Protein AF-A0A5E4IX77-F1 (afdb_monomer)

Mean predicted aligned error: 6.22 Å

Nearest PDB structures (foldseek):
  3p1y-assembly2_D  TM=4.763E-01  e=5.477E-01  Archaeoglobus fulgidus
  8hmz-assembly1_A  TM=4.285E-01  e=5.619E+00  Homo sapiens
  8ic1-assembly1_A  TM=5.014E-01  e=5.257E+00  Microbacterium arabinogalactanolyticum
  8hmy-assembly1_A  TM=4.147E-01  e=5.257E+00  Homo sapiens

Sequence (98 aa):
MHPPLLKPLPVIFVAVRDLSLIVSGRTRHRCKALGFEGMRFKWDRDRQQWRGPLTLRNLAILDRWPEVELSAEAREHMEKFREAAAKRKQYLQQKARA

Structure (mmCIF, N/CA/C/O backbone):
data_AF-A0A5E4IX77-F1
#
_entry.id   AF-A0A5E4IX77-F1
#
loop_
_atom_site.group_PDB
_atom_site.id
_atom_site.type_symbol
_atom_site.label_atom_id
_atom_site.label_alt_id
_atom_site.label_comp_id
_atom_site.label_asym_id
_atom_site.label_entity_id
_atom_site.la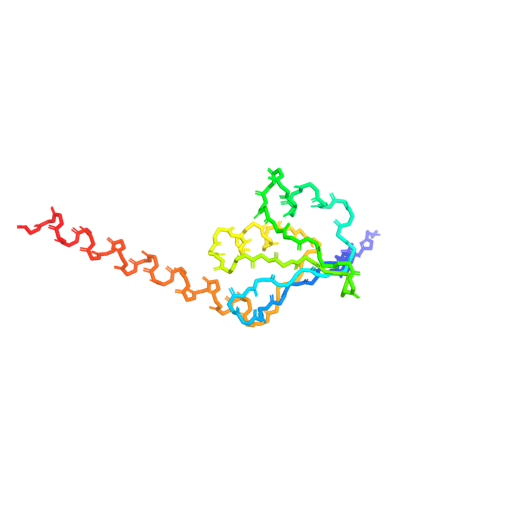bel_seq_id
_atom_site.pdbx_PDB_ins_code
_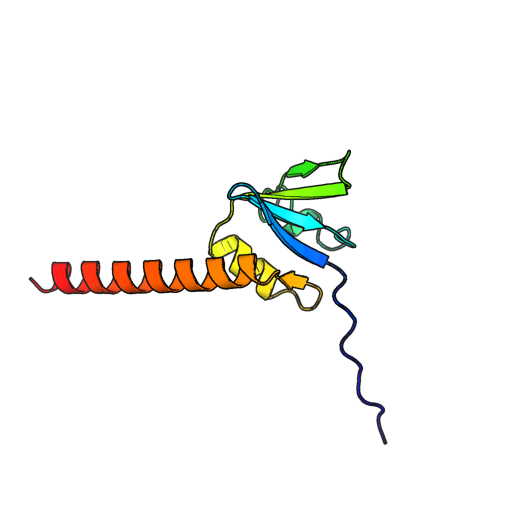atom_site.Cartn_x
_atom_site.Cartn_y
_atom_site.Cartn_z
_atom_site.occupancy
_atom_site.B_iso_or_equiv
_atom_site.auth_seq_id
_atom_site.auth_comp_id
_atom_site.auth_asym_id
_atom_site.auth_atom_id
_atom_site.pdbx_PDB_model_num
ATOM 1 N N . MET A 1 1 ? 22.131 -32.571 0.585 1.00 50.56 1 MET A N 1
ATOM 2 C CA . MET A 1 1 ? 21.932 -31.229 1.171 1.00 50.56 1 MET A CA 1
ATOM 3 C C . MET A 1 1 ? 21.282 -30.347 0.118 1.00 50.56 1 MET A C 1
ATOM 5 O O . MET A 1 1 ? 21.866 -30.185 -0.945 1.00 50.56 1 MET A O 1
ATOM 9 N N . HIS A 1 2 ? 20.058 -29.867 0.339 1.00 54.53 2 HIS A N 1
ATOM 10 C CA . HIS A 1 2 ? 19.457 -28.862 -0.543 1.00 54.53 2 HIS A CA 1
ATOM 11 C C . HIS A 1 2 ? 19.956 -27.481 -0.108 1.00 54.53 2 HIS A C 1
ATOM 13 O O . HIS A 1 2 ? 19.923 -27.204 1.094 1.00 54.53 2 HIS A O 1
ATOM 19 N N . PRO A 1 3 ? 20.458 -26.639 -1.026 1.00 64.69 3 PRO A N 1
ATOM 20 C CA . PRO A 1 3 ? 20.859 -25.290 -0.664 1.00 64.69 3 PRO A CA 1
ATOM 21 C C . PRO A 1 3 ? 19.633 -24.516 -0.157 1.00 64.69 3 PRO A C 1
ATOM 23 O O . PRO A 1 3 ? 18.518 -24.759 -0.633 1.00 64.69 3 PRO A O 1
ATOM 26 N N . PRO A 1 4 ? 19.805 -23.598 0.810 1.00 61.41 4 PRO A N 1
ATOM 27 C CA . PRO A 1 4 ? 18.715 -22.744 1.247 1.00 61.41 4 PRO A CA 1
ATOM 28 C C . PRO A 1 4 ? 18.229 -21.947 0.037 1.00 61.41 4 PRO A C 1
ATOM 30 O O . PRO A 1 4 ? 18.998 -21.221 -0.594 1.00 61.41 4 PRO A O 1
ATOM 33 N N . LEU A 1 5 ? 16.953 -22.121 -0.309 1.00 60.81 5 LEU A N 1
ATOM 34 C CA . LEU A 1 5 ? 16.269 -21.304 -1.301 1.00 60.81 5 LEU A CA 1
ATOM 35 C C . LEU A 1 5 ? 16.272 -19.865 -0.776 1.00 60.81 5 LEU A C 1
ATOM 37 O O . LEU A 1 5 ? 15.416 -19.481 0.022 1.00 60.81 5 LEU A O 1
ATOM 41 N N . LEU A 1 6 ? 17.285 -19.092 -1.174 1.00 64.06 6 LEU A N 1
ATOM 42 C CA . LEU A 1 6 ? 17.338 -17.651 -0.971 1.00 64.06 6 LEU A CA 1
ATOM 43 C C . LEU A 1 6 ? 16.011 -17.090 -1.478 1.00 64.06 6 LEU A C 1
ATOM 45 O O . LEU A 1 6 ? 15.676 -17.249 -2.654 1.00 64.06 6 LEU A O 1
ATOM 49 N N . LYS A 1 7 ? 15.227 -16.488 -0.577 1.00 58.44 7 LYS A N 1
ATOM 50 C CA . LYS A 1 7 ? 14.009 -15.789 -0.984 1.00 58.44 7 LYS A CA 1
ATOM 51 C C . LYS A 1 7 ? 14.424 -14.763 -2.042 1.00 58.44 7 LYS A C 1
ATOM 53 O O . LYS A 1 7 ? 15.370 -14.013 -1.785 1.00 58.44 7 LYS A O 1
ATOM 58 N N . PRO A 1 8 ? 13.793 -14.757 -3.227 1.00 65.94 8 PRO A N 1
ATOM 59 C CA . PRO A 1 8 ? 14.149 -13.800 -4.259 1.00 65.94 8 PRO A CA 1
ATOM 60 C C . PRO A 1 8 ? 14.008 -12.387 -3.690 1.00 65.94 8 PRO A C 1
ATOM 62 O O . PRO A 1 8 ? 13.051 -12.104 -2.969 1.00 65.94 8 PRO A O 1
ATOM 65 N N . LEU A 1 9 ? 14.987 -11.527 -3.986 1.00 72.94 9 LEU A N 1
ATOM 66 C CA . LEU A 1 9 ? 14.944 -10.122 -3.590 1.00 72.94 9 LEU A CA 1
ATOM 67 C C . LEU A 1 9 ? 13.630 -9.490 -4.072 1.00 72.94 9 LEU A C 1
ATOM 69 O O . LEU A 1 9 ? 13.172 -9.818 -5.176 1.00 72.94 9 LEU A O 1
ATOM 73 N N . PRO A 1 10 ? 13.027 -8.587 -3.281 1.00 75.38 10 PRO A N 1
ATOM 74 C CA . PRO A 1 10 ? 11.830 -7.888 -3.708 1.00 75.38 10 PRO A CA 1
ATOM 75 C C . PRO A 1 10 ? 12.140 -7.100 -4.977 1.00 75.38 10 PRO A C 1
ATOM 77 O O . PRO A 1 10 ? 13.171 -6.437 -5.097 1.00 75.38 10 PRO A O 1
ATOM 80 N N . VAL A 1 11 ? 11.245 -7.204 -5.954 1.00 91.00 11 VAL A N 1
ATOM 81 C CA . VAL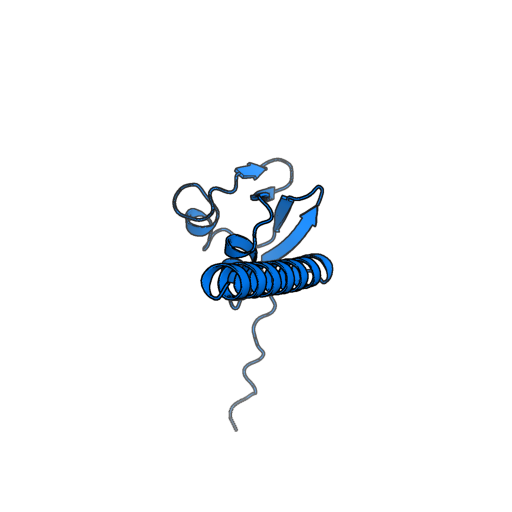 A 1 11 ? 11.383 -6.503 -7.237 1.00 91.00 11 VAL A CA 1
ATOM 82 C C . VAL A 1 11 ? 10.353 -5.393 -7.399 1.00 91.00 11 VAL A C 1
ATOM 84 O O . VAL A 1 11 ? 10.436 -4.637 -8.367 1.00 91.00 11 VAL A O 1
ATOM 87 N N . ILE A 1 12 ? 9.399 -5.280 -6.471 1.00 95.88 12 ILE A N 1
ATOM 88 C CA . ILE A 1 12 ? 8.407 -4.210 -6.410 1.00 95.88 12 ILE A CA 1
ATOM 89 C C . ILE A 1 12 ? 8.543 -3.493 -5.068 1.00 95.88 12 ILE A C 1
ATOM 91 O O . ILE A 1 12 ? 8.469 -4.120 -4.015 1.00 95.88 12 ILE A O 1
ATOM 95 N N . PHE A 1 13 ? 8.673 -2.173 -5.110 1.00 96.81 13 PHE A N 1
ATOM 96 C CA . PHE A 1 13 ? 8.767 -1.332 -3.920 1.00 96.81 13 PHE A CA 1
ATOM 97 C C . PHE A 1 13 ? 7.509 -0.489 -3.780 1.00 96.81 13 PHE A C 1
ATOM 99 O O . PHE A 1 13 ? 7.009 0.057 -4.767 1.00 96.81 13 PHE A O 1
ATOM 106 N N . VAL A 1 14 ? 7.000 -0.380 -2.554 1.00 97.44 14 VAL A N 1
ATOM 107 C CA . VAL A 1 14 ? 5.802 0.398 -2.238 1.00 97.44 14 VAL A CA 1
ATOM 108 C C . VAL A 1 14 ? 6.134 1.437 -1.181 1.00 97.44 14 VAL A C 1
ATOM 110 O O . VAL A 1 14 ? 6.490 1.099 -0.054 1.00 97.44 14 VAL A O 1
ATOM 113 N N . ALA A 1 15 ? 5.961 2.704 -1.532 1.00 97.12 15 ALA A N 1
ATOM 114 C CA . ALA A 1 15 ? 6.127 3.836 -0.633 1.00 97.12 15 ALA A CA 1
ATOM 115 C C . ALA A 1 15 ? 4.813 4.604 -0.459 1.00 97.12 15 ALA A C 1
ATOM 117 O O . ALA A 1 15 ? 3.870 4.450 -1.243 1.00 97.12 15 ALA A O 1
ATOM 118 N N . VAL A 1 16 ? 4.767 5.455 0.562 1.00 96.31 16 VAL A N 1
ATOM 119 C CA . VAL A 1 16 ? 3.698 6.431 0.763 1.00 96.31 16 VAL A CA 1
ATOM 120 C C . VAL A 1 16 ? 4.240 7.811 0.412 1.00 96.31 16 VAL A C 1
ATOM 122 O O . VAL A 1 16 ? 5.385 8.138 0.702 1.00 96.31 16 VAL A O 1
ATOM 125 N N . ARG A 1 17 ? 3.436 8.606 -0.289 1.00 94.62 17 ARG A N 1
ATOM 126 C CA . ARG A 1 17 ? 3.733 10.008 -0.581 1.00 94.62 17 ARG A CA 1
ATOM 127 C C . ARG A 1 17 ? 2.434 10.769 -0.772 1.00 94.62 17 ARG A C 1
ATOM 129 O O . ARG A 1 17 ? 1.616 10.357 -1.593 1.00 94.62 17 ARG A O 1
ATOM 136 N N . ASP A 1 18 ? 2.247 11.873 -0.055 1.00 90.12 18 ASP A N 1
ATOM 137 C CA . ASP A 1 18 ? 1.076 12.753 -0.195 1.00 90.12 18 ASP A CA 1
ATOM 138 C C . ASP A 1 18 ? -0.252 11.960 -0.157 1.00 90.12 18 ASP A C 1
ATOM 140 O O . ASP A 1 18 ? -1.068 12.024 -1.083 1.00 90.12 18 ASP A O 1
ATOM 144 N N . LEU A 1 19 ? -0.418 11.104 0.866 1.00 89.19 19 LEU A N 1
ATOM 145 C CA . LEU A 1 19 ? -1.566 10.188 1.042 1.00 89.19 19 LEU A CA 1
ATOM 146 C C . LEU A 1 19 ? -1.826 9.243 -0.149 1.00 89.19 19 LEU A C 1
ATOM 148 O O . LEU A 1 19 ? -2.931 8.728 -0.339 1.00 89.19 19 LEU A O 1
ATOM 152 N N . SER A 1 20 ? -0.807 9.001 -0.966 1.00 95.88 20 SER A N 1
ATOM 153 C CA . SER A 1 20 ? -0.854 8.109 -2.119 1.00 95.88 20 SER A CA 1
ATOM 154 C C . SER A 1 20 ? 0.130 6.961 -1.936 1.00 95.88 20 SER A C 1
ATOM 156 O O . SER A 1 20 ? 1.213 7.146 -1.388 1.00 95.88 20 SER A O 1
ATOM 158 N N . LEU A 1 21 ? -0.225 5.788 -2.448 1.00 97.44 21 LEU A N 1
ATOM 159 C CA . LEU A 1 21 ? 0.718 4.695 -2.640 1.00 97.44 21 LEU A CA 1
ATOM 160 C C . LEU A 1 21 ? 1.488 4.919 -3.933 1.00 97.44 21 LEU A C 1
ATOM 162 O O . LEU A 1 21 ? 0.884 5.180 -4.977 1.00 97.44 21 LEU A O 1
ATOM 166 N N . ILE A 1 22 ? 2.805 4.786 -3.846 1.00 98.00 22 ILE A N 1
ATOM 167 C CA . ILE A 1 22 ? 3.733 4.820 -4.968 1.00 98.00 22 ILE A CA 1
ATOM 168 C C . ILE A 1 22 ? 4.299 3.417 -5.136 1.00 98.00 22 ILE A C 1
ATOM 170 O O . ILE A 1 22 ? 4.922 2.906 -4.211 1.00 98.00 22 ILE A O 1
ATOM 174 N N . VAL A 1 23 ? 4.074 2.793 -6.293 1.00 97.56 23 VAL A N 1
ATOM 175 C CA . VAL A 1 23 ? 4.564 1.439 -6.591 1.00 97.56 23 VAL A CA 1
ATOM 176 C C . VAL A 1 23 ? 5.545 1.495 -7.752 1.00 97.56 23 VAL A C 1
ATOM 178 O O . VAL A 1 23 ? 5.174 1.883 -8.860 1.00 97.56 23 VAL A O 1
ATOM 181 N N . SER A 1 24 ? 6.784 1.086 -7.518 1.00 96.56 24 SER A N 1
ATOM 182 C CA . SER A 1 24 ? 7.870 1.129 -8.501 1.00 96.56 24 SER A CA 1
ATOM 183 C C . SER A 1 24 ? 8.606 -0.213 -8.588 1.00 96.56 24 SER A C 1
ATOM 185 O O . SER A 1 24 ? 8.304 -1.157 -7.855 1.00 96.56 24 SER A O 1
ATOM 187 N N . GLY A 1 25 ? 9.544 -0.328 -9.532 1.00 94.56 25 GLY A N 1
ATOM 188 C CA . GLY A 1 25 ? 10.292 -1.559 -9.802 1.00 94.56 25 GLY A CA 1
ATOM 189 C C . GLY A 1 25 ? 9.695 -2.400 -10.938 1.00 94.56 25 GLY A C 1
ATOM 190 O O . GLY A 1 25 ? 9.008 -1.890 -11.828 1.00 94.56 25 GLY A O 1
ATOM 191 N N . ARG A 1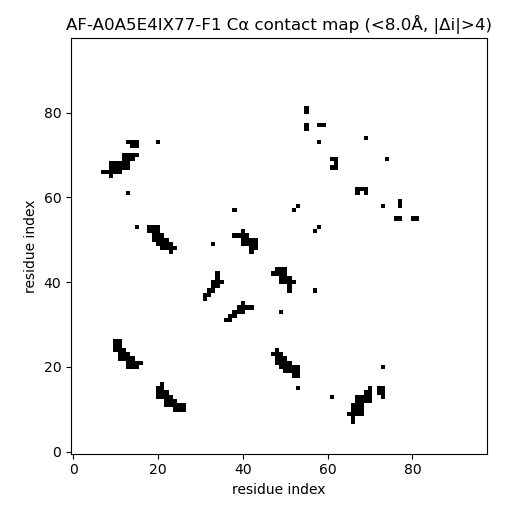 26 ? 9.959 -3.712 -10.941 1.00 93.69 26 ARG A N 1
ATOM 192 C CA . ARG A 1 26 ? 9.475 -4.642 -11.975 1.00 93.69 26 ARG A CA 1
ATOM 193 C C . ARG A 1 26 ? 8.000 -4.962 -11.752 1.00 93.69 26 ARG A C 1
ATOM 195 O O . ARG A 1 26 ? 7.654 -5.965 -11.147 1.00 93.69 26 ARG A O 1
ATOM 202 N N . THR A 1 27 ? 7.126 -4.113 -12.280 1.00 94.56 27 THR A N 1
ATOM 203 C CA . THR A 1 27 ? 5.666 -4.223 -12.099 1.00 94.56 27 THR A CA 1
ATOM 204 C C . THR A 1 27 ? 4.929 -4.817 -13.305 1.00 94.56 27 THR A C 1
ATOM 206 O O . THR A 1 27 ? 3.711 -4.986 -13.255 1.00 94.56 27 THR A O 1
ATOM 209 N N . ARG A 1 28 ? 5.637 -5.168 -14.393 1.00 91.62 28 ARG A N 1
ATOM 210 C CA . ARG A 1 28 ? 5.031 -5.616 -15.665 1.00 91.62 28 ARG A CA 1
ATOM 211 C C . ARG A 1 28 ? 4.100 -6.818 -15.490 1.00 91.62 28 ARG A C 1
ATOM 213 O O . ARG A 1 28 ? 3.016 -6.820 -16.059 1.00 91.62 28 ARG A O 1
ATOM 220 N N . HIS A 1 29 ? 4.485 -7.809 -14.688 1.00 92.31 29 HIS A N 1
ATOM 221 C CA . HIS A 1 29 ? 3.666 -9.001 -14.426 1.00 92.31 29 HIS A CA 1
ATOM 222 C C . HIS A 1 29 ? 2.439 -8.715 -13.546 1.00 92.31 29 HIS A C 1
ATOM 224 O O . HIS A 1 29 ? 1.501 -9.507 -13.527 1.00 92.31 29 HIS A O 1
ATOM 230 N N . ARG A 1 30 ? 2.408 -7.568 -12.857 1.00 94.44 30 ARG A N 1
ATOM 231 C CA . ARG A 1 30 ? 1.280 -7.095 -12.039 1.00 94.44 30 ARG A CA 1
ATOM 232 C C . ARG A 1 30 ? 0.515 -5.935 -12.676 1.00 94.44 30 ARG A C 1
ATOM 234 O O . ARG A 1 30 ? -0.366 -5.383 -12.024 1.00 94.44 30 ARG A O 1
ATOM 241 N N . CYS A 1 31 ? 0.786 -5.572 -13.932 1.00 93.62 31 CYS A N 1
ATOM 242 C CA . CYS A 1 31 ? 0.216 -4.368 -14.548 1.00 93.62 31 CYS A CA 1
ATOM 243 C C . CYS A 1 31 ? -1.323 -4.347 -14.528 1.00 93.62 31 CYS A C 1
ATOM 245 O O . CYS A 1 31 ? -1.912 -3.319 -14.209 1.00 93.62 31 CYS A O 1
ATOM 247 N N . LYS A 1 32 ? -1.978 -5.489 -14.776 1.00 95.00 32 LYS A N 1
ATOM 248 C CA . LYS A 1 32 ? -3.443 -5.616 -14.701 1.00 95.00 32 LYS A CA 1
ATOM 249 C C . LYS A 1 32 ? -3.966 -5.445 -13.275 1.00 95.00 32 LYS A C 1
ATOM 251 O O . LYS A 1 32 ? -4.936 -4.729 -13.055 1.00 95.00 32 LYS A O 1
ATOM 256 N N . ALA A 1 33 ? -3.284 -6.058 -12.306 1.00 96.44 33 ALA A N 1
ATOM 257 C CA . ALA A 1 33 ? -3.655 -5.992 -10.896 1.00 96.44 33 ALA A CA 1
ATOM 258 C C . ALA A 1 33 ? -3.467 -4.585 -10.306 1.00 96.44 33 ALA A C 1
ATOM 260 O O . ALA A 1 33 ? -4.259 -4.161 -9.470 1.00 96.44 33 ALA A O 1
ATOM 261 N N . LEU A 1 34 ? -2.444 -3.850 -10.747 1.00 97.00 34 LEU A N 1
ATOM 262 C CA . LEU A 1 34 ? -2.226 -2.458 -10.351 1.00 97.00 34 LEU A CA 1
ATOM 263 C C . LEU A 1 34 ? -3.184 -1.511 -11.083 1.00 97.00 34 LEU A C 1
ATOM 265 O O . LEU A 1 34 ? -3.725 -0.598 -10.469 1.00 97.00 34 LEU A O 1
ATOM 269 N N . GLY A 1 35 ? -3.423 -1.742 -12.373 1.00 95.69 35 GLY A N 1
ATOM 270 C CA . GLY A 1 35 ? -4.236 -0.893 -13.237 1.00 95.69 35 GLY A CA 1
ATOM 271 C C . GLY A 1 35 ? -5.749 -1.065 -13.078 1.00 95.69 35 GLY A C 1
ATOM 272 O O . GLY A 1 35 ? -6.261 -1.445 -12.026 1.00 95.69 35 GLY A O 1
ATOM 273 N N . PHE A 1 36 ? -6.480 -0.734 -14.146 1.00 90.69 36 PHE A N 1
ATOM 274 C CA . PHE A 1 36 ? -7.941 -0.587 -14.151 1.00 90.69 36 PHE A CA 1
ATOM 275 C C . PHE A 1 36 ? -8.714 -1.835 -13.691 1.00 90.69 36 PHE A C 1
ATOM 277 O O . PHE A 1 36 ? -9.739 -1.702 -13.022 1.00 90.69 36 PHE A O 1
ATOM 284 N N . GLU A 1 37 ? -8.208 -3.029 -14.009 1.00 91.50 37 GLU A N 1
ATOM 285 C CA . GLU A 1 37 ? -8.842 -4.306 -13.655 1.00 91.50 37 GLU A CA 1
ATOM 286 C C . GLU A 1 37 ? -8.729 -4.641 -12.157 1.00 91.50 37 GLU A C 1
ATOM 288 O O . GLU A 1 37 ? -9.533 -5.411 -11.638 1.00 91.50 37 GLU A O 1
ATOM 293 N N . GLY A 1 38 ? -7.758 -4.060 -11.445 1.00 94.81 38 GLY A N 1
ATOM 294 C CA . GLY A 1 38 ? -7.518 -4.338 -10.031 1.00 94.81 38 GLY A CA 1
ATOM 295 C C . GLY A 1 38 ? -7.642 -3.100 -9.151 1.00 94.81 38 GLY A C 1
ATOM 296 O O . GLY A 1 38 ? -8.740 -2.684 -8.777 1.00 94.81 38 GLY A O 1
ATOM 297 N N . MET A 1 39 ? -6.502 -2.533 -8.760 1.00 96.00 39 MET A N 1
ATOM 298 C CA . MET A 1 39 ? -6.428 -1.439 -7.784 1.00 96.00 39 MET A CA 1
ATOM 299 C C . MET A 1 39 ? -6.725 -0.056 -8.372 1.00 96.00 39 MET A C 1
ATOM 301 O O . MET A 1 39 ? -6.859 0.908 -7.616 1.00 96.00 39 MET A O 1
ATOM 305 N N . ARG A 1 40 ? -6.844 0.051 -9.702 1.00 95.94 40 ARG A N 1
ATOM 306 C CA . ARG A 1 40 ? -7.095 1.298 -10.444 1.00 95.94 40 ARG A CA 1
ATOM 307 C C . ARG A 1 40 ? -6.030 2.368 -10.202 1.00 95.94 40 ARG A C 1
ATOM 309 O O . ARG A 1 40 ? -6.329 3.562 -10.181 1.00 95.94 40 ARG A O 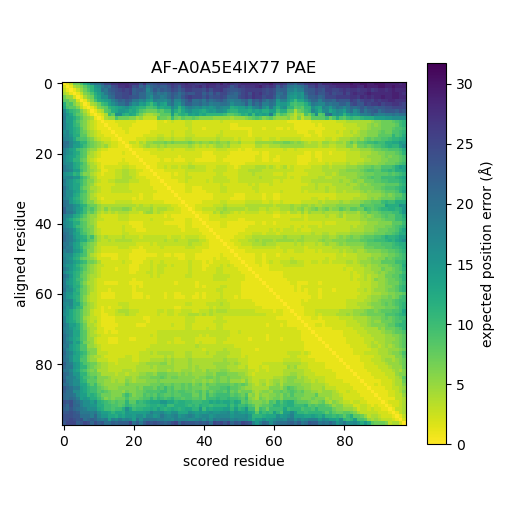1
ATOM 316 N N . PHE A 1 41 ? -4.784 1.949 -10.015 1.00 97.38 41 PHE A N 1
ATOM 317 C CA . PHE A 1 41 ? -3.659 2.868 -9.934 1.00 97.38 41 PHE A CA 1
ATOM 318 C C . PHE A 1 41 ? -3.392 3.450 -11.318 1.00 97.38 41 PHE A C 1
ATOM 320 O O . PHE A 1 41 ? -3.576 2.793 -12.347 1.00 97.38 41 PHE A O 1
ATOM 327 N N . LYS A 1 42 ? -2.951 4.703 -11.342 1.00 96.94 42 LYS A N 1
ATOM 328 C CA . LYS A 1 42 ? -2.549 5.390 -12.564 1.00 96.94 42 LYS A CA 1
ATOM 329 C C . LYS A 1 42 ? -1.058 5.182 -12.775 1.00 96.94 42 LYS A C 1
ATOM 331 O O . LYS A 1 42 ? -0.278 5.369 -11.845 1.00 96.94 42 LYS A O 1
ATOM 336 N N . TRP A 1 43 ? -0.675 4.794 -13.984 1.00 96.25 43 TRP A N 1
ATOM 337 C CA . TRP A 1 43 ? 0.727 4.719 -14.374 1.00 96.25 43 TRP A CA 1
ATOM 338 C C . TRP A 1 43 ? 1.248 6.116 -14.718 1.00 96.25 43 TRP A C 1
ATOM 340 O O . TRP A 1 43 ? 0.719 6.772 -15.615 1.00 96.25 43 TRP A O 1
ATOM 350 N N . ASP A 1 44 ? 2.274 6.555 -14.001 1.00 95.25 44 ASP A N 1
ATOM 351 C CA . ASP A 1 44 ? 3.066 7.745 -14.287 1.00 95.25 44 ASP A CA 1
ATOM 352 C C . ASP A 1 44 ? 4.248 7.319 -15.168 1.00 95.25 44 ASP A C 1
ATOM 354 O O . ASP A 1 44 ? 5.148 6.601 -14.722 1.00 95.25 44 ASP A O 1
ATOM 358 N N . ARG A 1 45 ? 4.203 7.713 -16.447 1.00 92.56 45 ARG A N 1
ATOM 359 C CA . ARG A 1 45 ? 5.221 7.342 -17.440 1.00 92.56 45 ARG A CA 1
ATOM 360 C C . ARG A 1 45 ? 6.551 8.039 -17.182 1.00 92.56 45 ARG A C 1
ATOM 362 O O . ARG A 1 45 ? 7.582 7.397 -17.351 1.00 92.56 45 ARG A O 1
ATOM 369 N N . ASP A 1 46 ? 6.518 9.296 -16.747 1.00 94.88 46 ASP A N 1
ATOM 370 C CA . ASP A 1 46 ? 7.716 10.119 -16.561 1.00 94.88 46 ASP A CA 1
ATOM 371 C C . ASP A 1 46 ? 8.562 9.581 -15.409 1.00 94.88 46 ASP A C 1
ATOM 373 O O . ASP A 1 46 ? 9.788 9.518 -15.484 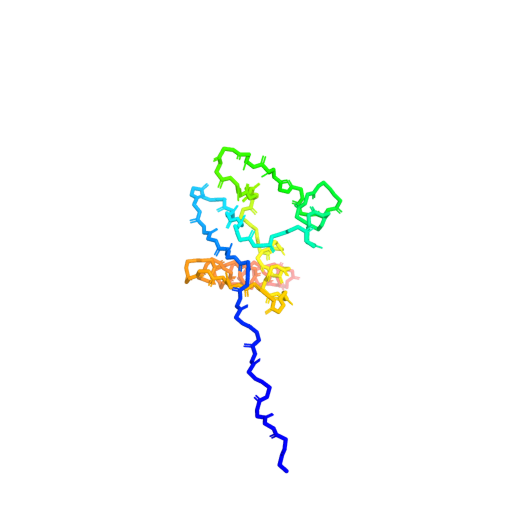1.00 94.88 46 ASP A O 1
ATOM 377 N N . ARG A 1 47 ? 7.893 9.127 -14.346 1.00 93.50 47 ARG A N 1
ATOM 378 C CA . ARG A 1 47 ? 8.542 8.562 -13.156 1.00 93.50 47 ARG A CA 1
ATOM 379 C C . ARG A 1 47 ? 8.622 7.039 -13.155 1.00 93.50 47 ARG A C 1
ATOM 381 O O . ARG A 1 47 ? 9.168 6.468 -12.216 1.00 93.50 47 ARG A O 1
ATOM 388 N N . GLN A 1 48 ? 8.069 6.385 -14.176 1.00 94.38 48 GLN A N 1
ATOM 389 C CA . GLN A 1 48 ? 7.988 4.927 -14.294 1.00 94.38 48 GLN A CA 1
ATOM 390 C C . GLN A 1 48 ? 7.458 4.250 -13.017 1.00 94.38 48 GLN A C 1
ATOM 392 O O . GLN A 1 48 ? 8.026 3.278 -12.510 1.00 94.38 48 GLN A O 1
ATOM 397 N N . GLN A 1 49 ? 6.349 4.766 -12.488 1.00 96.88 49 GLN A N 1
ATOM 398 C CA . GLN A 1 49 ? 5.747 4.274 -11.249 1.00 96.88 49 GLN A CA 1
ATOM 399 C C . GLN A 1 49 ? 4.222 4.314 -11.304 1.00 96.88 49 GLN A C 1
ATOM 401 O O . GLN A 1 49 ? 3.616 5.114 -12.012 1.00 96.88 49 GLN A O 1
ATOM 406 N N . TRP A 1 50 ? 3.574 3.473 -10.509 1.00 97.81 50 TRP A N 1
ATOM 407 C CA . TRP A 1 50 ? 2.135 3.538 -10.299 1.00 97.81 50 TRP A CA 1
ATOM 408 C C . TRP A 1 50 ? 1.821 4.435 -9.114 1.00 97.81 50 TRP A C 1
ATOM 410 O O . TRP A 1 50 ? 2.512 4.399 -8.096 1.00 97.81 50 TRP A O 1
ATOM 420 N N . ARG A 1 51 ? 0.734 5.193 -9.224 1.00 97.25 51 ARG A N 1
ATOM 421 C CA . ARG A 1 51 ? 0.191 6.004 -8.142 1.00 97.25 51 ARG A CA 1
ATOM 422 C C . ARG A 1 51 ? -1.260 5.640 -7.885 1.00 97.25 51 ARG A C 1
ATOM 424 O O . ARG A 1 51 ? -2.076 5.611 -8.808 1.00 97.25 51 ARG A O 1
ATOM 431 N N . GLY A 1 52 ? -1.591 5.414 -6.623 1.00 96.44 52 GLY A N 1
ATOM 432 C CA . GLY A 1 52 ? -2.939 5.052 -6.216 1.00 96.44 52 GLY A CA 1
ATOM 433 C C . GLY A 1 52 ? -3.321 5.557 -4.835 1.00 96.44 52 GLY A C 1
ATOM 434 O O . GLY A 1 52 ? -2.476 6.073 -4.107 1.00 96.44 52 GLY A O 1
ATOM 435 N N . PRO A 1 53 ? -4.598 5.417 -4.456 1.00 95.56 53 PRO A N 1
ATOM 436 C CA . PRO A 1 53 ? -5.067 5.859 -3.154 1.00 95.56 53 PRO A CA 1
ATOM 437 C C . PRO A 1 53 ? -4.491 4.988 -2.032 1.00 95.56 53 PRO A C 1
ATOM 439 O O . PRO A 1 53 ? -4.506 3.752 -2.113 1.00 95.56 53 PRO A O 1
ATOM 442 N N . LEU A 1 54 ? -4.038 5.641 -0.960 1.00 95.94 54 LEU A N 1
ATOM 443 C CA . LEU A 1 54 ? -3.640 4.990 0.283 1.00 95.94 54 LEU A CA 1
ATOM 444 C C . LEU A 1 54 ? -4.876 4.468 1.018 1.00 95.94 54 LEU A C 1
ATOM 446 O O . LEU A 1 54 ? -5.613 5.217 1.654 1.00 95.94 54 LEU A O 1
ATOM 450 N N . THR A 1 55 ? -5.112 3.162 0.921 1.00 94.19 55 THR A N 1
ATOM 451 C CA . THR A 1 55 ? -6.213 2.491 1.617 1.00 94.19 55 THR A CA 1
ATOM 452 C C . THR A 1 55 ? -5.726 1.203 2.263 1.00 94.19 55 THR A C 1
ATOM 454 O O . THR A 1 55 ? -4.818 0.550 1.745 1.00 94.19 55 THR A O 1
ATOM 457 N N . LEU A 1 56 ? -6.384 0.792 3.353 1.00 93.75 56 LEU A N 1
ATOM 458 C CA . LEU A 1 56 ? -6.112 -0.494 4.001 1.00 93.75 56 LEU A CA 1
ATOM 459 C C . LEU A 1 56 ? -6.240 -1.666 3.023 1.00 93.75 56 LEU A C 1
ATOM 461 O O . LEU A 1 56 ? -5.416 -2.574 3.040 1.00 93.75 56 LEU A O 1
ATOM 465 N N . ARG A 1 57 ? -7.254 -1.633 2.148 1.00 94.31 57 ARG A N 1
ATOM 466 C CA . ARG A 1 57 ? -7.470 -2.672 1.135 1.00 94.31 57 ARG A CA 1
ATOM 467 C C . ARG A 1 57 ? -6.268 -2.789 0.199 1.00 94.31 57 ARG A C 1
ATOM 469 O O . ARG A 1 57 ? -5.795 -3.895 -0.026 1.00 94.31 57 ARG A O 1
ATOM 476 N N . ASN A 1 58 ? -5.780 -1.669 -0.332 1.00 96.31 58 ASN A N 1
ATOM 477 C CA . ASN A 1 58 ? -4.666 -1.682 -1.279 1.00 96.31 58 ASN A CA 1
ATOM 478 C C . ASN A 1 58 ? -3.365 -2.126 -0.604 1.00 96.31 58 ASN A C 1
ATOM 480 O O . 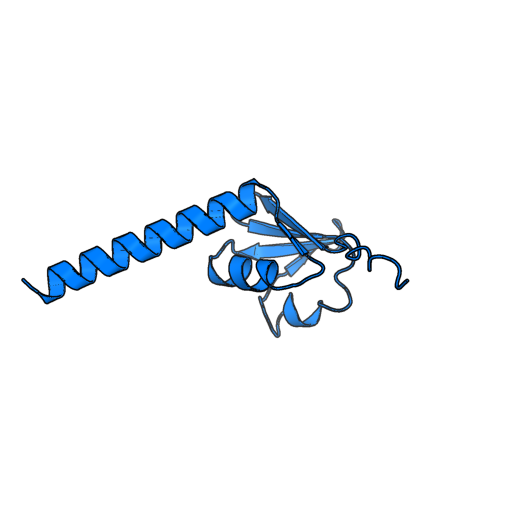ASN A 1 58 ? -2.687 -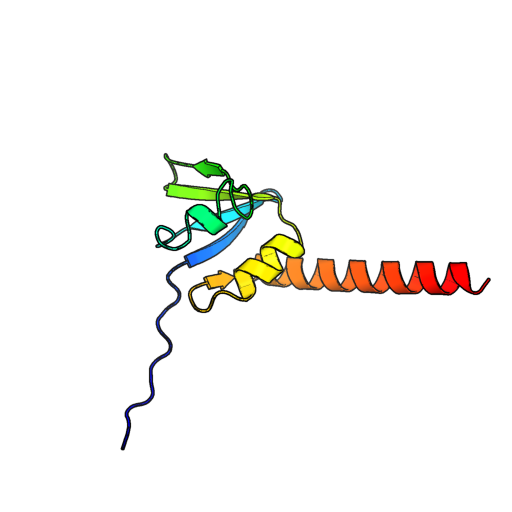3.001 -1.134 1.00 96.31 58 ASN A O 1
ATOM 484 N N . LEU A 1 59 ? -3.067 -1.593 0.587 1.00 95.81 59 LEU A N 1
ATOM 485 C CA . LEU A 1 59 ? -1.913 -2.015 1.387 1.00 95.81 59 LEU A CA 1
ATOM 486 C C . LEU A 1 59 ? -1.942 -3.521 1.665 1.00 95.81 59 LEU A C 1
ATOM 488 O O . LEU A 1 59 ? -0.95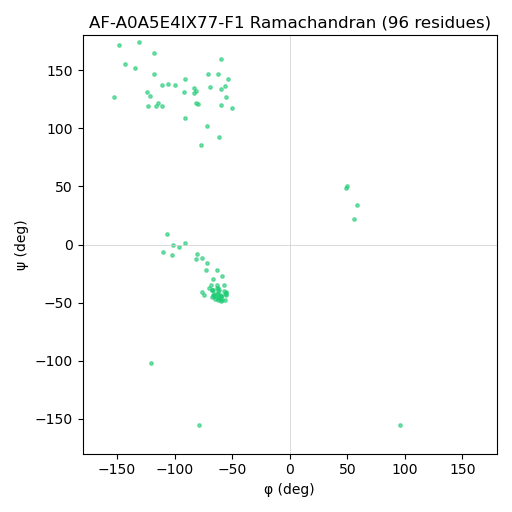7 -4.201 1.411 1.00 95.81 59 LEU A O 1
ATOM 492 N N . ALA A 1 60 ? -3.086 -4.060 2.094 1.00 95.00 60 ALA A N 1
ATOM 493 C CA . ALA A 1 60 ? -3.222 -5.480 2.403 1.00 95.00 60 ALA A CA 1
ATOM 494 C C . ALA A 1 60 ? -3.088 -6.395 1.175 1.00 95.00 60 ALA A C 1
ATOM 496 O O . ALA A 1 60 ? -2.672 -7.540 1.318 1.00 95.00 60 ALA A O 1
ATOM 497 N N . ILE A 1 61 ? -3.463 -5.937 -0.025 1.00 96.00 61 ILE A N 1
ATOM 498 C CA . ILE A 1 61 ? -3.239 -6.725 -1.246 1.00 96.00 61 ILE A CA 1
ATOM 499 C C . ILE A 1 61 ? -1.757 -6.695 -1.629 1.00 96.00 61 ILE A C 1
ATOM 501 O O . ILE A 1 61 ? -1.214 -7.743 -1.965 1.00 96.00 61 ILE A O 1
ATOM 505 N N . LEU A 1 62 ? -1.112 -5.524 -1.565 1.00 95.88 62 LEU A N 1
ATOM 506 C CA . LEU A 1 62 ? 0.310 -5.371 -1.887 1.00 95.88 62 LEU A CA 1
ATOM 507 C C . LEU A 1 62 ? 1.200 -6.169 -0.921 1.00 95.88 62 LEU A C 1
ATOM 509 O O . LEU A 1 62 ? 2.093 -6.867 -1.378 1.00 95.88 62 LEU A O 1
ATOM 513 N N . ASP A 1 63 ? 0.899 -6.150 0.380 1.00 94.81 63 ASP A N 1
ATOM 514 C CA . ASP A 1 63 ? 1.605 -6.913 1.427 1.00 94.81 63 ASP A CA 1
ATOM 515 C C . ASP A 1 63 ? 1.584 -8.436 1.196 1.00 94.81 63 ASP A C 1
ATOM 517 O O . ASP A 1 63 ? 2.479 -9.160 1.618 1.00 94.81 63 ASP A O 1
ATOM 521 N N . ARG A 1 64 ? 0.562 -8.944 0.494 1.00 94.19 64 ARG A N 1
ATOM 522 C CA . ARG A 1 64 ? 0.429 -10.377 0.183 1.00 94.19 64 ARG A CA 1
ATOM 523 C C . ARG A 1 64 ? 1.264 -10.822 -1.012 1.00 94.19 64 ARG A C 1
ATOM 525 O O . ARG A 1 64 ? 1.337 -12.023 -1.270 1.00 94.19 64 ARG A O 1
ATOM 532 N N . TRP A 1 65 ? 1.813 -9.900 -1.797 1.00 94.50 65 TRP A N 1
ATOM 533 C CA . TRP A 1 65 ? 2.617 -10.269 -2.957 1.00 94.50 65 TRP A CA 1
ATOM 534 C C . TRP A 1 65 ? 4.037 -10.618 -2.502 1.00 94.50 65 TRP A C 1
ATOM 536 O O . TRP A 1 65 ? 4.702 -9.768 -1.915 1.00 94.50 65 TRP A O 1
ATOM 546 N N . PRO A 1 66 ? 4.530 -11.841 -2.773 1.00 91.56 66 PRO A N 1
ATOM 547 C CA . PRO A 1 66 ? 5.842 -12.279 -2.292 1.00 91.56 66 PRO A CA 1
ATOM 548 C C . PRO A 1 66 ? 7.003 -11.450 -2.855 1.00 91.56 66 PRO A C 1
ATOM 550 O O . PRO A 1 66 ? 8.080 -11.427 -2.272 1.00 91.56 66 PRO A O 1
ATOM 553 N N . GLU A 1 67 ? 6.793 -10.777 -3.985 1.00 93.44 67 GLU A N 1
ATOM 554 C CA . GLU A 1 67 ? 7.777 -9.921 -4.642 1.00 93.44 67 GLU A CA 1
ATOM 555 C C . GLU A 1 67 ? 7.746 -8.441 -4.210 1.00 93.44 67 GLU A C 1
ATOM 557 O O . GLU A 1 67 ? 8.490 -7.633 -4.779 1.00 93.44 67 GLU A O 1
ATOM 562 N N . VAL A 1 68 ? 6.864 -8.075 -3.272 1.00 95.31 68 VAL A N 1
ATOM 563 C CA . VAL A 1 68 ? 6.663 -6.698 -2.803 1.00 95.31 68 VAL A CA 1
ATOM 564 C C . VAL A 1 68 ? 7.391 -6.443 -1.492 1.00 95.31 68 VAL A C 1
ATOM 566 O O . VAL A 1 68 ? 7.292 -7.213 -0.541 1.00 95.31 68 VAL A O 1
ATOM 569 N N . GLU A 1 69 ? 8.029 -5.280 -1.411 1.00 95.81 69 GLU A N 1
ATOM 570 C CA . GLU A 1 69 ? 8.479 -4.693 -0.158 1.00 95.81 69 GLU A CA 1
ATOM 571 C C . GLU A 1 69 ? 7.723 -3.392 0.133 1.00 95.81 69 GLU A C 1
ATOM 573 O O . GLU A 1 69 ? 7.736 -2.442 -0.655 1.00 95.81 69 GLU A O 1
ATOM 578 N N . LEU A 1 70 ? 7.055 -3.354 1.288 1.00 96.06 70 LEU A N 1
ATOM 579 C CA . LEU A 1 70 ? 6.454 -2.139 1.828 1.00 96.06 70 LEU A CA 1
ATOM 580 C C . LEU A 1 70 ? 7.503 -1.323 2.587 1.00 96.06 70 LEU A C 1
ATOM 582 O O . LEU A 1 70 ? 8.209 -1.866 3.442 1.00 96.06 70 LEU A O 1
ATOM 586 N N . SER A 1 71 ? 7.532 -0.011 2.350 1.00 96.31 71 SER A N 1
ATOM 587 C CA . SER A 1 71 ? 8.292 0.920 3.181 1.00 96.31 71 SER A CA 1
ATOM 588 C C . SER A 1 71 ? 7.811 0.889 4.638 1.00 96.31 71 SER A C 1
ATOM 590 O O . SER A 1 71 ? 6.679 0.492 4.936 1.00 96.31 71 SER A O 1
ATOM 592 N N . ALA A 1 72 ? 8.659 1.347 5.563 1.00 95.88 72 ALA A N 1
ATOM 593 C CA . ALA A 1 72 ? 8.294 1.455 6.977 1.00 95.88 72 ALA A CA 1
ATOM 594 C C . ALA A 1 72 ? 7.022 2.302 7.178 1.00 95.88 72 ALA A C 1
ATOM 596 O O . ALA A 1 72 ? 6.110 1.887 7.887 1.00 95.88 72 ALA A O 1
ATOM 597 N N . GLU A 1 73 ? 6.919 3.426 6.467 1.00 95.56 73 GLU A N 1
ATOM 598 C CA . GLU A 1 73 ? 5.747 4.307 6.485 1.00 95.56 73 GLU A CA 1
ATOM 599 C C . GLU A 1 73 ? 4.480 3.600 5.968 1.00 95.56 73 GLU A C 1
ATOM 601 O O . GLU A 1 73 ? 3.412 3.694 6.572 1.00 95.56 73 GLU A O 1
ATOM 606 N N . ALA A 1 74 ? 4.583 2.821 4.884 1.00 95.06 74 ALA A N 1
ATOM 607 C CA . ALA A 1 74 ? 3.458 2.044 4.362 1.00 95.06 74 ALA A CA 1
ATOM 608 C C . ALA A 1 74 ? 2.956 1.003 5.379 1.00 95.06 74 ALA A C 1
ATOM 610 O O . ALA A 1 74 ? 1.743 0.831 5.543 1.00 95.06 74 ALA A O 1
ATOM 611 N N . ARG A 1 75 ? 3.877 0.340 6.092 1.00 95.25 75 ARG A N 1
ATOM 612 C CA . ARG A 1 75 ? 3.542 -0.598 7.176 1.00 95.25 75 ARG A CA 1
ATOM 613 C C . ARG A 1 75 ? 2.881 0.116 8.353 1.00 95.25 75 ARG A C 1
ATOM 615 O O . ARG A 1 75 ? 1.857 -0.350 8.841 1.00 95.25 75 ARG A O 1
ATOM 622 N N . GLU A 1 76 ? 3.405 1.266 8.759 1.00 95.25 76 GLU A N 1
ATOM 623 C CA . GLU A 1 76 ? 2.829 2.069 9.840 1.00 95.25 76 GLU A CA 1
ATOM 624 C C . GLU A 1 76 ? 1.391 2.505 9.518 1.00 95.25 76 GLU A C 1
ATOM 626 O O . GLU A 1 76 ? 0.487 2.368 10.345 1.00 95.25 76 GLU A O 1
ATOM 631 N N . HIS A 1 77 ? 1.138 2.965 8.290 1.00 93.94 77 HIS A N 1
ATOM 632 C CA . HIS A 1 77 ? -0.218 3.283 7.848 1.00 93.94 77 HIS A CA 1
ATOM 633 C C . HIS A 1 77 ? -1.140 2.064 7.876 1.00 93.94 77 HIS A C 1
ATOM 635 O O . HIS A 1 77 ? -2.306 2.194 8.259 1.00 93.94 77 HIS A O 1
ATOM 641 N N . MET A 1 78 ? -0.643 0.883 7.500 1.00 93.44 78 MET A N 1
ATOM 642 C CA . MET A 1 78 ? -1.423 -0.352 7.567 1.00 93.44 78 MET A CA 1
ATOM 643 C C . MET A 1 78 ? -1.876 -0.654 9.002 1.00 93.44 78 MET A C 1
ATOM 645 O O . MET A 1 78 ? -3.060 -0.933 9.209 1.00 93.44 78 MET A O 1
ATOM 649 N N . GLU A 1 79 ? -0.983 -0.526 9.983 1.00 94.25 79 GLU A N 1
ATOM 650 C CA . GLU A 1 79 ? -1.310 -0.723 11.399 1.00 94.25 79 GLU A CA 1
ATOM 651 C C . GLU A 1 79 ? -2.302 0.332 11.906 1.00 94.25 79 GLU A C 1
ATOM 653 O O . GLU A 1 79 ? -3.355 -0.019 12.443 1.00 94.25 79 GLU A O 1
ATOM 658 N N . LYS A 1 80 ? -2.073 1.619 11.608 1.00 93.44 80 LYS A N 1
ATOM 659 C CA . LYS A 1 80 ? -3.006 2.710 11.953 1.00 93.44 80 LYS A CA 1
ATOM 660 C C . LYS A 1 80 ? -4.415 2.465 11.406 1.00 93.44 80 LYS A C 1
ATOM 662 O O . LYS A 1 80 ? -5.414 2.694 12.093 1.00 93.44 80 LYS A O 1
ATOM 667 N N . PHE A 1 81 ? -4.528 1.972 10.172 1.00 91.62 81 PHE A N 1
ATOM 668 C CA . PHE A 1 81 ? -5.827 1.630 9.599 1.00 91.62 81 PHE A CA 1
ATOM 669 C C . PHE A 1 81 ? -6.498 0.446 10.306 1.00 91.62 81 PHE A C 1
ATOM 671 O O . PHE A 1 81 ? -7.721 0.474 10.490 1.00 91.62 81 PHE A O 1
ATOM 678 N N . ARG A 1 82 ? -5.730 -0.581 10.696 1.00 91.38 82 ARG A N 1
ATOM 679 C CA . ARG A 1 82 ? -6.235 -1.743 11.446 1.00 91.38 82 ARG A CA 1
ATOM 680 C C . ARG A 1 82 ? -6.759 -1.320 12.816 1.00 91.38 82 ARG A C 1
ATOM 682 O O . ARG A 1 82 ? -7.887 -1.671 13.162 1.00 91.38 82 ARG A O 1
ATOM 689 N N . GLU A 1 83 ? -6.015 -0.490 13.541 1.00 92.81 83 GLU A N 1
ATOM 690 C CA . GLU A 1 83 ? -6.446 0.064 14.828 1.00 92.81 83 GLU A CA 1
ATOM 691 C C . GLU A 1 83 ? -7.726 0.894 14.696 1.00 92.81 83 GLU A C 1
ATOM 693 O O . GLU A 1 83 ? -8.686 0.704 15.447 1.00 92.81 83 GLU A O 1
ATOM 698 N N . ALA A 1 84 ? -7.787 1.785 13.702 1.00 90.88 84 ALA A N 1
ATOM 699 C CA . ALA A 1 84 ? -8.975 2.594 13.453 1.00 90.88 84 ALA A CA 1
ATOM 700 C C . ALA A 1 84 ? -10.197 1.727 13.101 1.00 90.88 84 ALA A C 1
ATOM 702 O O . ALA A 1 84 ? -11.323 2.031 13.502 1.00 90.88 84 ALA A O 1
ATOM 703 N N . ALA A 1 85 ? -10.008 0.634 12.354 1.00 88.25 85 ALA A N 1
ATOM 704 C CA . ALA A 1 85 ? -11.070 -0.329 12.071 1.00 88.25 85 ALA A CA 1
ATOM 705 C C . ALA A 1 85 ? -11.539 -1.064 13.340 1.00 88.25 85 ALA A C 1
ATOM 707 O O . ALA A 1 85 ? -12.747 -1.188 13.552 1.00 88.25 85 ALA A O 1
ATOM 708 N N . ALA A 1 86 ? -10.613 -1.482 14.207 1.00 89.69 86 ALA A N 1
ATOM 709 C CA . ALA A 1 86 ? -10.930 -2.137 15.474 1.00 89.69 86 ALA A CA 1
ATOM 710 C C . ALA A 1 86 ? -11.725 -1.218 16.418 1.00 89.69 86 ALA A C 1
ATOM 712 O O . ALA A 1 86 ? -12.786 -1.615 16.902 1.00 89.69 86 ALA A O 1
ATOM 713 N N . LYS A 1 87 ? -11.283 0.036 16.596 1.00 91.12 87 LYS A N 1
ATOM 714 C CA . LYS A 1 87 ? -11.984 1.038 17.421 1.00 91.12 87 LYS A CA 1
ATOM 715 C C . LYS A 1 87 ? -13.404 1.305 16.913 1.00 91.12 87 LYS A C 1
ATOM 717 O O . LYS A 1 87 ? -14.352 1.305 17.694 1.00 91.12 87 LYS A O 1
ATOM 722 N N . ARG A 1 88 ? -13.579 1.458 15.592 1.00 88.31 88 ARG A N 1
ATOM 723 C CA . ARG A 1 88 ? -14.912 1.626 14.978 1.00 88.31 88 ARG A CA 1
ATOM 724 C C . ARG A 1 88 ? -15.824 0.431 15.242 1.00 88.31 88 ARG A C 1
ATOM 726 O O . ARG A 1 88 ? -16.988 0.622 15.583 1.00 88.31 88 ARG A O 1
ATOM 733 N N . LYS A 1 89 ? -15.301 -0.792 15.119 1.00 89.50 89 LYS A N 1
ATOM 734 C CA . LYS A 1 89 ? -16.062 -2.014 15.405 1.00 89.50 89 LYS A CA 1
ATOM 735 C C . LYS A 1 89 ? -16.522 -2.057 16.865 1.00 89.50 89 LYS A C 1
ATOM 737 O O . LYS A 1 89 ? -17.689 -2.339 17.111 1.00 89.50 89 LYS A O 1
ATOM 742 N N . GLN A 1 90 ? -15.637 -1.740 17.809 1.00 90.31 90 GLN A N 1
ATOM 743 C CA . GLN A 1 90 ? -15.970 -1.696 19.236 1.00 90.31 90 GLN A CA 1
ATOM 744 C C . GLN A 1 90 ? -17.051 -0.653 19.542 1.00 90.31 90 GLN A C 1
ATOM 746 O O . GLN A 1 90 ? -18.022 -0.974 20.222 1.00 90.31 90 GLN A O 1
ATOM 751 N N . TYR A 1 91 ? -16.929 0.560 18.994 1.00 89.75 91 TYR A N 1
ATOM 752 C CA . TYR A 1 91 ? -17.928 1.616 19.177 1.00 89.75 91 TYR A CA 1
ATOM 753 C C . TYR A 1 91 ? -19.317 1.195 18.676 1.00 89.75 91 TYR A C 1
ATOM 755 O O . TYR A 1 91 ? -20.307 1.326 19.393 1.00 89.75 91 TYR A O 1
ATOM 763 N N . LEU A 1 92 ? -19.395 0.625 17.468 1.00 90.31 92 LEU A N 1
ATOM 764 C CA . LEU A 1 92 ? -20.662 0.150 16.904 1.00 90.31 92 LEU A CA 1
ATOM 765 C C . LEU A 1 92 ? -21.275 -0.990 17.729 1.00 90.31 92 LEU A C 1
ATOM 767 O O . LEU A 1 92 ? -22.488 -1.026 17.908 1.00 90.31 92 LEU A O 1
ATOM 771 N N . GLN A 1 93 ? -20.451 -1.895 18.264 1.00 88.06 93 GLN A N 1
ATOM 772 C CA . GLN A 1 93 ? -20.916 -2.978 19.134 1.00 88.06 93 GLN A CA 1
ATOM 773 C C . GLN A 1 93 ? -21.452 -2.473 20.474 1.00 88.06 93 GLN A C 1
ATOM 775 O O . GLN A 1 93 ? -22.445 -3.005 20.957 1.00 88.06 93 GLN A O 1
ATOM 780 N N . GLN A 1 94 ? -20.816 -1.463 21.073 1.00 85.69 94 GLN A N 1
ATOM 781 C CA . GLN A 1 94 ? -21.309 -0.840 22.305 1.00 85.69 94 GLN A CA 1
ATOM 782 C C . GLN A 1 94 ? -22.636 -0.122 22.056 1.00 85.69 94 GLN A C 1
ATOM 784 O O . GLN A 1 94 ? -23.580 -0.322 22.809 1.00 85.69 94 GLN A O 1
ATOM 789 N N . LYS A 1 95 ? -22.740 0.631 20.954 1.00 82.88 95 LYS A N 1
ATOM 790 C CA . LYS A 1 95 ? -23.977 1.325 20.573 1.00 82.88 95 LYS A CA 1
ATOM 791 C C . LYS A 1 95 ? -25.135 0.370 20.273 1.00 82.88 95 LYS A C 1
ATOM 793 O O . LYS A 1 95 ? -26.268 0.708 20.555 1.00 82.88 95 LYS A O 1
ATOM 798 N N . ALA A 1 96 ? -24.868 -0.804 19.701 1.00 80.00 96 ALA A N 1
ATOM 799 C CA . ALA A 1 96 ? -25.900 -1.811 19.441 1.00 80.00 96 ALA A CA 1
ATOM 800 C C . ALA A 1 96 ? -26.352 -2.579 20.700 1.00 80.00 96 ALA A C 1
ATOM 802 O O . ALA A 1 96 ? -27.314 -3.338 20.631 1.00 80.00 96 ALA A O 1
ATOM 803 N N . ARG A 1 97 ? -25.628 -2.441 21.819 1.00 70.06 97 ARG A N 1
ATOM 804 C CA . ARG A 1 97 ? -25.932 -3.079 23.112 1.00 70.06 97 ARG A CA 1
ATOM 805 C C . ARG A 1 97 ? -26.570 -2.125 24.129 1.00 70.06 97 ARG A C 1
ATOM 807 O O . ARG A 1 97 ? -26.952 -2.598 25.195 1.00 70.06 97 ARG A O 1
ATOM 814 N N . ALA A 1 98 ? -26.614 -0.829 23.824 1.00 62.09 98 ALA A N 1
ATOM 815 C CA . ALA A 1 98 ? -27.260 0.215 24.616 1.00 62.09 98 ALA A CA 1
ATOM 816 C C . ALA A 1 98 ? -28.639 0.526 24.028 1.00 62.09 98 ALA A C 1
ATOM 818 O O . ALA A 1 98 ? -29.552 0.807 24.829 1.00 62.09 98 ALA A O 1
#

Secondary structure (DSSP, 8-state):
-PPP-PPPPP-EEEEEETTEEEEEES-GGGHHHHSTTTT-PEEETTTTEEEEE--HHHHHHHHT-TTEEE-HHHHHHHHHHHHHHHHHHHHHHHHTT-

Solvent-accessible surface area (backbone atoms only — not comparable to full-atom values): 5606 Å² total; per-residue (Å²): 135,82,78,82,83,72,75,70,74,61,44,26,43,35,39,66,53,94,76,20,33,36,40,34,64,72,44,75,94,42,44,58,52,42,19,80,85,50,71,52,26,47,77,39,75,92,76,58,28,34,40,30,75,63,42,59,70,54,50,57,56,49,70,67,37,85,45,45,39,69,34,72,67,39,49,50,52,43,50,54,45,52,52,53,50,51,53,51,52,52,54,53,53,51,62,76,75,107

Radius of gyration: 16.89 Å; Cα contacts (8 Å, |Δi|>4): 119; chains: 1; bounding box: 49×44×42 Å

Foldseek 3Di:
DDPPPDQPAQQWEWEDDPQKIKIAGDCVVVPCCLPDVHQNWDQDPVVRITIHGLDLVVLVVQVPDSNYDYDPVSVVSNVVRVVVVVVVVVVVVVVVVD

pLDDT: mean 90.1, std 10.7, range [50.56, 98.0]